Protein AF-A0A7S4CKY5-F1 (afdb_monomer_lite)

Organism: NCBI:txid73025

Sequence (100 aa):
HLPIEVAAWTMEHVLEWSNAVLLKKYPERQLDDVGDNITRHLIDGSILMQLTPAEWQEVVPLLGPRKTLTLELQRLIGPTSRWEADESPNLKPPVDKGPR

Radius of gyration: 16.7 Å; chains: 1; bounding box: 48×48×34 Å

pLDDT: mean 81.67, std 17.78, range [32.75, 97.25]

InterPro domains:
  IPR013761 Sterile alpha motif/pointed domain superfamily [G3DSA:1.10.150.50] (4-80)
  IPR013761 Sterile alpha motif/pointed domain superfamily [SSF47769] (2-68)

Structure (mmCIF, N/CA/C/O backbone):
data_AF-A0A7S4CKY5-F1
#
_entry.id   AF-A0A7S4CKY5-F1
#
loop_
_atom_site.group_PDB
_atom_site.id
_atom_site.type_symbol
_atom_site.label_atom_id
_atom_site.label_alt_id
_atom_site.label_comp_id
_atom_site.label_asym_id
_atom_site.label_entity_id
_atom_site.label_seq_id
_atom_site.pdbx_PDB_ins_code
_atom_site.Cartn_x
_atom_site.Cartn_y
_atom_site.Cartn_z
_atom_site.occupancy
_atom_site.B_iso_or_equiv
_atom_site.auth_seq_id
_atom_site.auth_comp_id
_atom_site.auth_asym_id
_atom_site.auth_atom_id
_atom_site.pdbx_PDB_model_num
ATOM 1 N N . HIS A 1 1 ? -5.226 -13.648 -5.162 1.00 63.56 1 HIS A N 1
ATOM 2 C CA . HIS A 1 1 ? -4.003 -14.446 -5.474 1.00 63.56 1 HIS A CA 1
ATOM 3 C C . HIS A 1 1 ? -2.921 -13.464 -5.887 1.00 63.56 1 HIS A C 1
ATOM 5 O O . HIS A 1 1 ? -2.976 -12.973 -7.003 1.00 63.56 1 HIS A O 1
ATOM 11 N N . LEU A 1 2 ? -1.988 -13.125 -4.997 1.00 80.69 2 LEU A N 1
ATOM 12 C CA . LEU A 1 2 ? -1.029 -12.051 -5.268 1.00 80.69 2 LEU A CA 1
ATOM 13 C C . LEU A 1 2 ? 0.254 -12.608 -5.910 1.00 80.69 2 LEU A C 1
ATOM 15 O O . LEU A 1 2 ? 0.727 -13.661 -5.468 1.00 80.69 2 LEU A O 1
ATOM 19 N N . PRO A 1 3 ? 0.833 -11.931 -6.920 1.00 85.56 3 PRO A N 1
ATOM 20 C CA . PRO A 1 3 ? 2.177 -12.242 -7.396 1.00 85.56 3 PRO A CA 1
ATOM 21 C C . PRO A 1 3 ? 3.194 -12.212 -6.248 1.00 85.56 3 PRO A C 1
ATOM 23 O O . PRO A 1 3 ? 3.046 -11.432 -5.307 1.00 85.56 3 PRO A O 1
ATOM 26 N N . ILE A 1 4 ? 4.239 -13.040 -6.338 1.00 86.00 4 ILE A N 1
ATOM 27 C CA . ILE A 1 4 ? 5.293 -13.111 -5.310 1.00 86.00 4 ILE A CA 1
ATOM 28 C C . ILE A 1 4 ? 6.031 -11.771 -5.201 1.00 86.00 4 ILE A C 1
ATOM 30 O O . ILE A 1 4 ? 6.293 -11.289 -4.103 1.00 86.00 4 ILE A O 1
ATOM 34 N N . GLU A 1 5 ? 6.347 -11.162 -6.343 1.00 90.44 5 GLU A N 1
ATOM 35 C CA . GLU A 1 5 ? 7.049 -9.885 -6.397 1.00 90.44 5 GLU A CA 1
ATOM 36 C C . GLU A 1 5 ? 6.057 -8.722 -6.347 1.00 90.44 5 GLU A C 1
ATOM 38 O O . GLU A 1 5 ? 5.223 -8.571 -7.242 1.00 90.44 5 GLU A O 1
ATOM 43 N N . VAL A 1 6 ? 6.186 -7.861 -5.330 1.00 91.94 6 VAL A N 1
ATOM 44 C CA . VAL A 1 6 ? 5.331 -6.671 -5.165 1.00 91.94 6 VAL A CA 1
ATOM 45 C C . VAL A 1 6 ? 5.410 -5.752 -6.381 1.00 91.94 6 VAL A C 1
ATOM 47 O O . VAL A 1 6 ? 4.392 -5.226 -6.804 1.00 91.94 6 VAL A O 1
ATOM 50 N N . ALA A 1 7 ? 6.580 -5.614 -7.011 1.00 93.00 7 ALA A N 1
ATOM 51 C CA . ALA A 1 7 ? 6.743 -4.789 -8.210 1.00 93.00 7 ALA A CA 1
ATOM 52 C C . ALA A 1 7 ? 5.881 -5.252 -9.406 1.00 93.00 7 ALA A C 1
ATOM 54 O O . ALA A 1 7 ? 5.597 -4.449 -10.290 1.00 93.00 7 ALA A O 1
ATOM 55 N N . ALA A 1 8 ? 5.447 -6.518 -9.429 1.00 94.62 8 ALA A N 1
ATOM 56 C CA . ALA A 1 8 ? 4.584 -7.079 -10.470 1.00 94.62 8 ALA A CA 1
ATOM 57 C C . ALA A 1 8 ? 3.082 -6.936 -10.159 1.00 94.62 8 ALA A C 1
ATOM 59 O O . ALA A 1 8 ? 2.236 -7.447 -10.898 1.00 94.62 8 ALA A O 1
ATOM 60 N N . TRP A 1 9 ? 2.718 -6.296 -9.046 1.00 96.62 9 TRP A N 1
ATOM 61 C CA . TRP A 1 9 ? 1.320 -6.109 -8.679 1.00 96.62 9 TRP A CA 1
ATOM 62 C C . TRP A 1 9 ? 0.643 -5.091 -9.594 1.00 96.62 9 TRP A C 1
ATOM 64 O O . TRP A 1 9 ? 1.195 -4.037 -9.895 1.00 96.62 9 TRP A O 1
ATOM 74 N N . THR A 1 10 ? -0.588 -5.394 -9.998 1.00 97.25 10 THR A N 1
ATOM 75 C CA . THR A 1 10 ? -1.478 -4.425 -10.635 1.00 97.25 10 THR A CA 1
ATOM 76 C C . THR A 1 10 ? -2.101 -3.551 -9.547 1.00 97.25 10 THR A C 1
ATOM 78 O O . THR A 1 10 ? -2.051 -3.892 -8.363 1.00 97.25 10 THR A O 1
ATOM 81 N N . MET A 1 11 ? -2.752 -2.453 -9.930 1.00 96.94 11 MET A N 1
ATOM 82 C CA . MET A 1 11 ? -3.535 -1.648 -8.984 1.00 96.94 11 MET A CA 1
ATOM 83 C C . MET A 1 11 ? -4.598 -2.488 -8.250 1.00 96.94 11 MET A C 1
ATOM 85 O O . MET A 1 11 ? -4.791 -2.332 -7.048 1.00 96.94 11 MET A O 1
ATOM 89 N N . GLU A 1 12 ? -5.240 -3.435 -8.940 1.00 96.25 12 GLU A N 1
ATOM 90 C CA . GLU A 1 12 ? -6.208 -4.356 -8.330 1.00 96.25 12 GLU A CA 1
ATOM 91 C C . GLU A 1 12 ? -5.563 -5.241 -7.253 1.00 96.25 12 GLU A C 1
ATOM 93 O O . GLU A 1 12 ? -6.120 -5.385 -6.169 1.00 96.25 12 GLU A O 1
ATOM 98 N N . HIS A 1 13 ? -4.353 -5.757 -7.495 1.00 97.19 13 HIS A N 1
ATOM 99 C CA . HIS A 1 13 ? -3.601 -6.506 -6.484 1.00 97.19 13 HIS A CA 1
ATOM 100 C C . HIS A 1 13 ? -3.257 -5.638 -5.261 1.00 97.19 13 HIS A C 1
ATOM 102 O O . HIS A 1 13 ? -3.354 -6.112 -4.129 1.00 97.19 13 HIS A O 1
ATOM 108 N N . VAL A 1 14 ? -2.892 -4.364 -5.462 1.00 96.44 14 VAL A N 1
ATOM 109 C CA . VAL A 1 14 ? -2.620 -3.418 -4.362 1.00 96.44 14 VAL A CA 1
ATOM 110 C C . VAL A 1 14 ? -3.889 -3.145 -3.543 1.00 96.44 14 VAL A C 1
ATOM 112 O O . VAL A 1 14 ? -3.820 -3.103 -2.313 1.00 96.44 14 VAL A O 1
ATOM 115 N N . LEU A 1 15 ? -5.048 -3.008 -4.197 1.00 95.25 15 LEU A N 1
ATOM 116 C CA . LEU A 1 15 ? -6.354 -2.857 -3.543 1.00 95.25 15 LEU A CA 1
ATOM 117 C C . LEU A 1 15 ? -6.762 -4.117 -2.764 1.00 95.25 15 LEU A C 1
ATOM 119 O O . LEU A 1 15 ? -7.140 -4.015 -1.598 1.00 95.25 15 LEU A O 1
ATOM 123 N N . GLU A 1 16 ? -6.659 -5.302 -3.377 1.00 94.44 16 GLU A N 1
ATOM 124 C CA . GLU A 1 16 ? -6.962 -6.590 -2.732 1.00 94.44 16 GLU A CA 1
ATOM 125 C C . GLU A 1 16 ? -6.101 -6.770 -1.476 1.00 94.44 16 GLU A C 1
ATOM 127 O O . GLU A 1 16 ? -6.613 -7.088 -0.400 1.00 94.44 16 GLU A O 1
ATOM 132 N N . TRP A 1 17 ? -4.797 -6.505 -1.592 1.00 95.25 17 TRP A N 1
ATOM 133 C CA . TRP A 1 17 ? -3.859 -6.601 -0.480 1.00 95.25 17 TRP A CA 1
ATOM 134 C C . TRP A 1 17 ? -4.175 -5.604 0.637 1.00 95.25 17 TRP A C 1
ATOM 136 O O . TRP A 1 17 ? -4.276 -6.004 1.802 1.00 95.25 17 TRP A O 1
ATOM 146 N N . SER A 1 18 ? -4.343 -4.320 0.306 1.00 94.81 18 SER A N 1
ATOM 147 C CA . SER A 1 18 ? -4.541 -3.281 1.317 1.00 94.81 18 SER A CA 1
ATOM 148 C C . SER A 1 18 ? -5.846 -3.505 2.079 1.00 94.81 18 SER A C 1
ATOM 150 O O . SER A 1 18 ? -5.851 -3.468 3.311 1.00 94.81 18 SER A O 1
ATOM 152 N N . ASN A 1 19 ? -6.920 -3.870 1.376 1.00 92.69 19 ASN A N 1
ATOM 153 C CA . ASN A 1 19 ? -8.201 -4.206 1.980 1.00 92.69 19 ASN A CA 1
ATOM 154 C C . ASN A 1 19 ? -8.105 -5.458 2.870 1.00 92.69 19 ASN A C 1
ATOM 156 O O . ASN A 1 19 ? -8.562 -5.441 4.012 1.00 92.69 19 ASN A O 1
ATOM 160 N N . ALA A 1 20 ? -7.443 -6.527 2.410 1.00 92.38 20 ALA A N 1
ATOM 161 C CA . ALA A 1 20 ? -7.277 -7.751 3.197 1.00 92.38 20 ALA A CA 1
ATOM 162 C C . ALA A 1 20 ? -6.504 -7.514 4.508 1.00 92.38 20 ALA A C 1
ATOM 164 O O . ALA A 1 20 ? -6.887 -8.026 5.565 1.00 92.38 20 ALA A O 1
ATOM 165 N N . VAL A 1 21 ? -5.432 -6.717 4.462 1.00 93.50 21 VAL A N 1
ATOM 166 C CA . VAL A 1 21 ? -4.648 -6.345 5.651 1.00 93.50 21 VAL A CA 1
ATOM 167 C C . VAL A 1 21 ? -5.488 -5.508 6.612 1.00 93.50 21 VAL A C 1
ATOM 169 O O . VAL A 1 21 ? -5.509 -5.759 7.823 1.00 93.50 21 VAL A O 1
ATOM 172 N N . LEU A 1 22 ? -6.188 -4.512 6.077 1.00 92.38 22 LEU A N 1
ATOM 173 C CA . LEU A 1 22 ? -6.926 -3.546 6.868 1.00 92.38 22 LEU A CA 1
ATOM 174 C C . LEU A 1 22 ? -8.192 -4.132 7.495 1.00 92.38 22 LEU A C 1
ATOM 176 O O . LEU A 1 22 ? -8.388 -3.932 8.690 1.00 92.38 22 LEU A O 1
ATOM 180 N N . LEU A 1 23 ? -8.986 -4.925 6.772 1.00 90.94 23 LEU A N 1
ATOM 181 C CA . LEU A 1 23 ? -10.168 -5.605 7.322 1.00 90.94 23 LEU A CA 1
ATOM 182 C C . LEU A 1 23 ? -9.805 -6.555 8.463 1.00 90.94 23 LEU A C 1
ATOM 184 O O . LEU A 1 23 ? -10.525 -6.647 9.455 1.00 90.94 23 LEU A O 1
ATOM 188 N N . LYS A 1 24 ? -8.652 -7.226 8.370 1.00 90.50 24 LYS A N 1
ATOM 189 C CA . LYS A 1 24 ? -8.160 -8.095 9.444 1.00 90.50 24 LYS A CA 1
ATOM 190 C C . LYS A 1 24 ? -7.830 -7.313 10.719 1.00 90.50 24 LYS A C 1
ATOM 192 O O . LYS A 1 24 ? -8.003 -7.840 11.817 1.00 90.50 24 LYS A O 1
ATOM 197 N N . LYS A 1 25 ? -7.310 -6.086 10.594 1.00 89.94 25 LYS A N 1
ATOM 198 C CA . LYS A 1 25 ? -6.845 -5.280 11.736 1.00 89.94 25 LYS A CA 1
ATOM 199 C C . LYS A 1 25 ? -7.888 -4.285 12.258 1.00 89.94 25 LYS A C 1
ATOM 201 O O . LYS A 1 25 ? -7.854 -3.951 13.440 1.00 89.94 25 LYS A O 1
ATOM 206 N N . TYR A 1 26 ? -8.797 -3.836 11.398 1.00 89.06 26 TYR A N 1
ATOM 207 C CA . TYR A 1 26 ? -9.775 -2.775 11.633 1.00 89.06 26 TYR A CA 1
ATOM 208 C C . TYR A 1 26 ? -11.154 -3.129 11.034 1.00 89.06 26 TYR A C 1
ATOM 210 O O . TYR A 1 26 ? -11.668 -2.374 10.210 1.00 89.06 26 TYR A O 1
ATOM 218 N N . PRO A 1 27 ? -11.784 -4.246 11.441 1.00 80.44 27 PRO A N 1
ATOM 219 C CA . PRO A 1 27 ? -13.024 -4.739 10.825 1.00 80.44 27 PRO A CA 1
ATOM 220 C C . PRO A 1 27 ? -14.232 -3.794 10.968 1.00 80.44 27 PRO A C 1
ATOM 222 O O . PRO A 1 27 ? -15.201 -3.929 10.232 1.00 80.44 27 PRO A O 1
ATOM 225 N N . GLU A 1 28 ? -14.186 -2.840 11.903 1.00 81.25 28 GLU A N 1
ATOM 226 C CA . GLU A 1 28 ? -15.287 -1.909 12.201 1.00 81.25 28 GLU A CA 1
ATOM 227 C C . GLU A 1 28 ? -15.108 -0.512 11.575 1.00 81.25 28 GLU A C 1
ATOM 229 O O . GLU A 1 28 ? -15.941 0.370 11.787 1.00 81.25 28 GLU A O 1
ATOM 234 N N . ARG A 1 29 ? -14.015 -0.261 10.838 1.00 71.56 29 ARG A N 1
ATOM 235 C CA . ARG A 1 29 ? -13.743 1.052 10.226 1.00 71.56 29 ARG A CA 1
ATOM 236 C C . ARG A 1 29 ? -14.034 1.047 8.729 1.00 71.56 29 ARG A C 1
ATOM 238 O O . ARG A 1 29 ? -13.592 0.151 8.021 1.00 71.56 29 ARG A O 1
ATOM 245 N N . GLN A 1 30 ? -14.676 2.115 8.252 1.00 66.94 30 GLN A N 1
ATOM 246 C CA . GLN A 1 30 ? -14.670 2.476 6.833 1.00 66.94 30 GLN A CA 1
ATOM 247 C C . GLN A 1 30 ? -13.257 2.946 6.476 1.00 66.94 30 GLN A C 1
ATOM 249 O O . GLN A 1 30 ? -12.751 3.911 7.052 1.00 66.94 30 GLN A O 1
ATOM 254 N N . LEU A 1 31 ? -12.591 2.201 5.598 1.00 78.50 31 LEU A N 1
ATOM 255 C CA . LEU A 1 31 ? -11.242 2.495 5.098 1.00 78.50 31 LEU A CA 1
ATOM 256 C C . LEU A 1 31 ? -11.279 2.778 3.593 1.00 78.50 31 LEU A C 1
ATOM 258 O O . LEU A 1 31 ? -10.261 2.661 2.913 1.00 78.50 31 LEU A O 1
ATOM 262 N N . ASP A 1 32 ? -12.458 3.181 3.114 1.00 81.19 32 ASP A N 1
ATOM 263 C CA . ASP A 1 32 ? -12.765 3.483 1.717 1.00 81.19 32 ASP A CA 1
ATOM 264 C C . ASP A 1 32 ? -11.815 4.556 1.164 1.00 81.19 32 ASP A C 1
ATOM 266 O O . ASP A 1 32 ? -11.311 4.412 0.053 1.00 81.19 32 ASP A O 1
ATOM 270 N N . ASP A 1 33 ? -11.419 5.529 1.998 1.00 87.38 33 ASP A N 1
ATOM 271 C CA . ASP A 1 33 ? -10.436 6.566 1.654 1.00 87.38 33 ASP A CA 1
ATOM 272 C C . ASP A 1 33 ? -9.100 5.996 1.138 1.00 87.38 33 ASP A C 1
ATOM 274 O O . ASP A 1 33 ? -8.462 6.588 0.269 1.00 87.38 33 ASP A O 1
ATOM 278 N N . VAL A 1 34 ? -8.653 4.841 1.652 1.00 92.00 34 VAL A N 1
ATOM 279 C CA . VAL A 1 34 ? -7.396 4.212 1.209 1.00 92.00 34 VAL A CA 1
ATOM 280 C C . VAL A 1 34 ? -7.554 3.631 -0.193 1.00 92.00 34 VAL A C 1
ATOM 282 O O . VAL A 1 34 ? -6.683 3.830 -1.040 1.00 92.00 34 VAL A O 1
ATOM 285 N N . GLY A 1 35 ? -8.665 2.936 -0.450 1.00 93.50 35 GLY A N 1
ATOM 286 C CA . GLY A 1 35 ? -8.974 2.389 -1.772 1.00 93.50 35 GLY A CA 1
ATOM 287 C C . GLY A 1 35 ? -9.174 3.487 -2.819 1.00 93.50 35 GLY A C 1
ATOM 288 O O . GLY A 1 35 ? -8.638 3.399 -3.929 1.00 93.50 35 GLY A O 1
ATOM 289 N N . ASP A 1 36 ? -9.861 4.563 -2.440 1.00 94.62 36 ASP A N 1
ATOM 290 C CA . ASP A 1 36 ? -10.080 5.736 -3.284 1.00 94.62 36 ASP A CA 1
ATOM 291 C C . ASP A 1 36 ? -8.767 6.434 -3.632 1.00 94.62 36 ASP A C 1
ATOM 293 O O . ASP A 1 36 ? -8.547 6.792 -4.790 1.00 94.62 36 ASP A O 1
ATOM 297 N N . ASN A 1 37 ? -7.859 6.589 -2.666 1.00 95.50 37 ASN A N 1
ATOM 298 C CA . ASN A 1 37 ? -6.549 7.178 -2.918 1.00 95.50 37 ASN A CA 1
ATOM 299 C C . ASN A 1 37 ? -5.683 6.279 -3.812 1.00 95.50 37 ASN A C 1
ATOM 301 O O . ASN A 1 37 ? -5.095 6.775 -4.771 1.00 95.50 37 ASN A O 1
ATOM 305 N N . ILE A 1 38 ? -5.642 4.964 -3.569 1.00 96.12 38 ILE A N 1
ATOM 306 C CA . ILE A 1 38 ? -4.931 4.014 -4.445 1.00 96.12 38 ILE A CA 1
ATOM 307 C C . ILE A 1 38 ? -5.431 4.145 -5.890 1.00 96.12 38 ILE A C 1
ATOM 309 O O . ILE A 1 38 ? -4.622 4.243 -6.813 1.00 96.12 38 ILE A O 1
ATOM 313 N N . THR A 1 39 ? -6.750 4.224 -6.079 1.00 96.25 39 THR A N 1
ATOM 314 C CA . THR A 1 39 ? -7.371 4.370 -7.402 1.00 96.25 39 THR A CA 1
ATOM 315 C C . THR A 1 39 ? -7.075 5.735 -8.026 1.00 96.25 39 THR A C 1
ATOM 317 O O . THR A 1 39 ? -6.681 5.816 -9.187 1.00 96.25 39 THR A O 1
ATOM 320 N N . ARG A 1 40 ? -7.217 6.823 -7.259 1.00 95.56 40 ARG A N 1
ATOM 321 C CA . ARG A 1 40 ? -6.980 8.202 -7.716 1.00 95.56 40 ARG A CA 1
ATOM 322 C C . ARG A 1 40 ? -5.539 8.422 -8.163 1.00 95.56 40 ARG A C 1
ATOM 324 O O . ARG A 1 40 ? -5.313 9.117 -9.150 1.00 95.56 40 ARG A O 1
ATOM 331 N N . HIS A 1 41 ? -4.584 7.856 -7.433 1.00 94.62 41 HIS A N 1
ATOM 332 C CA . HIS A 1 41 ? -3.157 7.997 -7.711 1.00 94.62 41 HIS A CA 1
ATOM 333 C C . HIS A 1 41 ? -2.610 6.885 -8.621 1.00 94.62 41 HIS A C 1
ATOM 335 O O . HIS A 1 41 ? -1.415 6.882 -8.903 1.00 94.62 41 HIS A O 1
ATOM 341 N N . LEU A 1 42 ? -3.472 5.977 -9.104 1.00 96.06 42 LEU A N 1
ATOM 342 C CA . LEU A 1 42 ? -3.117 4.853 -9.978 1.00 96.06 42 LEU A CA 1
ATOM 343 C C . LEU A 1 42 ? -1.974 4.001 -9.403 1.00 96.06 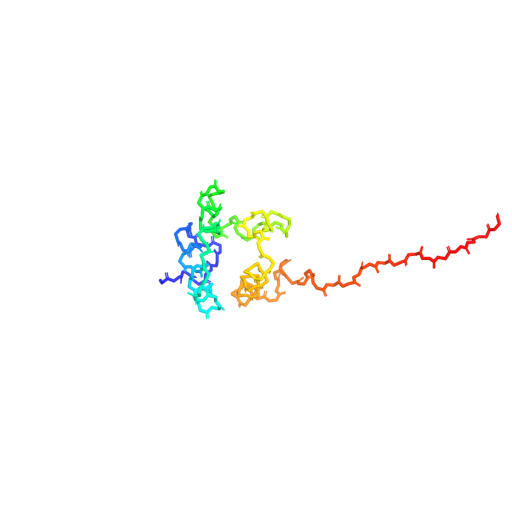42 LEU A C 1
ATOM 345 O O . LEU A 1 42 ? -1.052 3.621 -10.119 1.00 96.06 42 LEU A O 1
ATOM 349 N N . ILE A 1 43 ? -2.013 3.725 -8.096 1.00 97.19 43 ILE A N 1
ATOM 350 C CA . ILE A 1 43 ? -0.921 3.034 -7.403 1.00 97.19 43 ILE A CA 1
ATOM 351 C C . ILE A 1 43 ? -0.939 1.544 -7.754 1.00 97.19 43 ILE A C 1
ATOM 353 O O . ILE A 1 43 ? -1.751 0.777 -7.236 1.00 97.19 43 ILE A O 1
ATOM 357 N N . ASP A 1 44 ? -0.007 1.131 -8.606 1.00 97.06 44 ASP A N 1
ATOM 358 C CA . ASP A 1 44 ? 0.345 -0.270 -8.825 1.00 97.06 44 ASP A CA 1
ATOM 359 C C . ASP A 1 44 ? 1.567 -0.684 -7.987 1.00 97.06 44 ASP A C 1
ATOM 361 O O . ASP A 1 44 ? 2.129 0.105 -7.223 1.00 97.06 44 ASP A O 1
ATOM 365 N N . GLY A 1 45 ? 1.983 -1.941 -8.114 1.00 95.31 45 GLY A N 1
ATOM 366 C CA . GLY A 1 45 ? 3.131 -2.488 -7.401 1.00 95.31 45 GLY A CA 1
ATOM 367 C C . GLY A 1 45 ? 4.446 -1.768 -7.684 1.00 95.31 45 GLY A C 1
ATOM 368 O O . GLY A 1 45 ? 5.269 -1.590 -6.786 1.00 95.31 45 GLY A O 1
ATOM 369 N N . SER A 1 46 ? 4.647 -1.326 -8.923 1.00 94.75 46 SER A N 1
ATOM 370 C CA . SER A 1 46 ? 5.864 -0.630 -9.336 1.00 94.75 46 SER A CA 1
ATOM 371 C C . SER A 1 46 ? 5.953 0.767 -8.721 1.00 94.75 46 SER A C 1
ATOM 373 O O . SER A 1 46 ? 7.026 1.163 -8.255 1.00 94.75 46 SER A O 1
ATOM 375 N N . ILE A 1 47 ? 4.828 1.485 -8.658 1.00 95.62 47 ILE A N 1
ATOM 376 C CA . ILE A 1 47 ? 4.719 2.804 -8.031 1.00 95.62 47 ILE A CA 1
ATOM 377 C C . ILE A 1 47 ? 4.826 2.657 -6.518 1.00 95.62 47 ILE A C 1
ATOM 379 O O . ILE A 1 47 ? 5.611 3.370 -5.896 1.00 95.62 47 ILE A O 1
ATOM 383 N N . LEU A 1 48 ? 4.119 1.685 -5.932 1.00 94.06 48 LEU A N 1
ATOM 384 C CA . LEU A 1 48 ? 4.152 1.394 -4.500 1.00 94.06 48 LEU A CA 1
ATOM 385 C C . LEU A 1 48 ? 5.585 1.201 -3.993 1.00 94.06 48 LEU A C 1
ATOM 387 O O . LEU A 1 48 ? 5.927 1.702 -2.931 1.00 94.06 48 LEU A O 1
ATOM 391 N N . MET A 1 49 ? 6.448 0.535 -4.760 1.00 91.44 49 MET A N 1
ATOM 392 C CA . MET A 1 49 ? 7.855 0.330 -4.390 1.00 91.44 49 MET A CA 1
ATOM 393 C C . MET A 1 49 ? 8.716 1.601 -4.455 1.00 91.44 49 MET A C 1
ATOM 395 O O . MET A 1 49 ? 9.798 1.640 -3.862 1.00 91.44 49 MET A O 1
ATOM 399 N N . GLN A 1 50 ? 8.262 2.630 -5.168 1.00 90.00 50 GLN A N 1
ATOM 400 C CA . GLN A 1 50 ? 8.990 3.880 -5.381 1.00 90.00 50 GLN A CA 1
ATOM 401 C C . GLN A 1 50 ? 8.530 5.014 -4.462 1.00 90.00 50 GLN A C 1
ATOM 403 O O . GLN A 1 50 ? 9.332 5.923 -4.231 1.00 90.00 50 GLN A O 1
ATOM 408 N N . LEU A 1 51 ? 7.311 4.934 -3.909 1.00 90.25 51 LEU A N 1
ATOM 409 C CA . LEU A 1 51 ? 6.750 5.95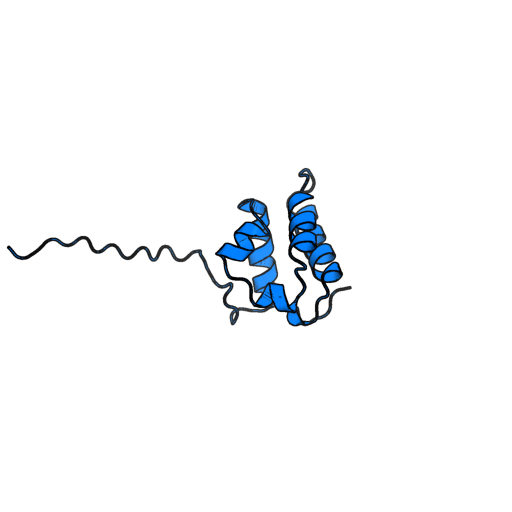3 -3.020 1.00 90.25 51 LEU A CA 1
ATOM 410 C C . LEU A 1 51 ? 7.708 6.305 -1.877 1.00 90.25 51 LEU A C 1
ATOM 412 O O . LEU A 1 51 ? 8.306 5.446 -1.220 1.00 90.25 51 LEU A O 1
ATOM 416 N N . THR A 1 52 ? 7.830 7.599 -1.627 1.00 87.69 52 THR A N 1
ATOM 417 C CA . THR A 1 52 ? 8.443 8.138 -0.417 1.00 87.69 52 THR A CA 1
ATOM 418 C C . THR A 1 52 ? 7.480 8.014 0.770 1.00 87.69 52 THR A C 1
ATOM 420 O O . THR A 1 52 ? 6.266 7.902 0.580 1.00 87.69 52 THR A O 1
ATOM 423 N N . PRO A 1 53 ? 7.973 8.093 2.019 1.00 84.50 53 PRO A N 1
ATOM 424 C CA . PRO A 1 53 ? 7.101 8.116 3.195 1.00 84.50 53 PRO A CA 1
ATOM 425 C C . PRO A 1 53 ? 6.047 9.235 3.166 1.00 84.50 53 PRO A C 1
ATOM 427 O O . PRO A 1 53 ? 4.929 9.034 3.638 1.00 84.50 53 PRO A O 1
ATOM 430 N N . ALA A 1 54 ? 6.382 10.393 2.582 1.00 87.44 54 ALA A N 1
ATOM 431 C CA . ALA A 1 54 ? 5.466 11.524 2.443 1.00 87.44 54 ALA A CA 1
ATOM 432 C C . ALA A 1 54 ? 4.331 11.222 1.453 1.00 87.44 54 ALA A C 1
ATOM 434 O O . ALA A 1 54 ? 3.164 11.361 1.808 1.00 87.44 54 ALA A O 1
ATOM 435 N N . GLU A 1 55 ? 4.653 10.722 0.258 1.00 91.50 55 GLU A N 1
ATOM 436 C CA . GLU A 1 55 ? 3.641 10.318 -0.731 1.00 91.50 55 GLU A CA 1
ATOM 437 C C . GLU A 1 55 ? 2.795 9.151 -0.204 1.00 91.50 55 GLU A C 1
ATOM 439 O O . GLU A 1 55 ? 1.582 9.105 -0.393 1.00 91.50 55 GLU A O 1
ATOM 444 N N . TRP A 1 56 ? 3.400 8.229 0.549 1.00 91.56 56 TRP A N 1
ATOM 445 C CA . TRP A 1 56 ? 2.658 7.155 1.203 1.00 91.56 56 TRP A CA 1
ATOM 446 C C . TRP A 1 56 ? 1.677 7.660 2.259 1.00 91.56 56 TRP A C 1
ATOM 448 O O . TRP A 1 56 ? 0.596 7.097 2.426 1.00 91.56 56 TRP A O 1
ATOM 458 N N . GLN A 1 57 ? 2.022 8.733 2.969 1.00 90.19 57 GLN A N 1
ATOM 459 C CA . GLN A 1 57 ? 1.102 9.404 3.878 1.00 90.19 57 GLN A CA 1
ATOM 460 C C . GLN A 1 57 ? -0.061 10.072 3.138 1.00 90.19 57 GLN A C 1
ATOM 462 O O . GLN A 1 57 ? -1.156 10.114 3.692 1.00 90.19 57 GLN A O 1
ATOM 467 N N . GLU A 1 58 ? 0.129 10.550 1.912 1.00 91.12 58 GLU A N 1
ATOM 468 C CA . GLU A 1 58 ? -0.978 11.058 1.095 1.00 91.12 58 GLU A CA 1
ATOM 469 C C . GLU A 1 58 ? -1.920 9.924 0.672 1.00 91.12 58 GLU A C 1
ATOM 471 O O . GLU A 1 58 ? -3.138 10.069 0.771 1.00 91.12 58 GLU A O 1
ATOM 476 N N . VAL A 1 59 ? -1.370 8.761 0.303 1.00 93.19 59 VAL A N 1
ATOM 477 C CA . VAL A 1 59 ? -2.169 7.574 -0.044 1.00 93.19 59 VAL A CA 1
ATOM 478 C C . VAL A 1 59 ? -2.902 7.017 1.183 1.00 93.19 59 VAL A C 1
ATOM 480 O O . VAL A 1 59 ? -4.092 6.709 1.112 1.00 93.19 59 VAL A O 1
ATOM 483 N N . VAL A 1 60 ? -2.222 6.928 2.332 1.00 93.25 60 VAL A N 1
ATOM 484 C CA . VAL A 1 60 ? -2.765 6.406 3.596 1.00 93.25 60 VAL A CA 1
ATOM 485 C C . VAL A 1 60 ? -2.656 7.468 4.704 1.00 93.25 60 VAL A C 1
ATOM 487 O O . VAL A 1 60 ? -1.721 7.451 5.518 1.00 93.25 60 VAL A O 1
ATOM 490 N N . PRO A 1 61 ? -3.625 8.400 4.791 1.00 88.88 61 PRO A N 1
ATOM 491 C CA . PRO A 1 61 ? -3.535 9.558 5.686 1.00 88.88 61 PRO A CA 1
ATOM 492 C C . PRO A 1 61 ? -3.605 9.184 7.168 1.00 88.88 61 PRO A C 1
ATOM 494 O O . PRO A 1 61 ? -2.956 9.809 8.014 1.00 88.88 61 PRO A O 1
ATOM 497 N N . LEU A 1 62 ? -4.345 8.125 7.501 1.00 89.12 62 LEU A N 1
ATOM 498 C CA . LEU A 1 62 ? -4.540 7.689 8.879 1.00 89.12 62 LEU A CA 1
ATOM 499 C C . LEU A 1 62 ? -3.318 6.924 9.409 1.00 89.12 62 LEU A C 1
ATOM 501 O O . LEU A 1 62 ? -2.929 5.892 8.865 1.00 89.12 62 LEU A O 1
ATOM 505 N N . LEU A 1 63 ? -2.772 7.381 10.543 1.00 87.00 63 LEU A N 1
ATOM 506 C CA . LEU A 1 63 ? -1.556 6.825 11.154 1.00 87.00 63 LEU A CA 1
ATOM 507 C C . LEU A 1 63 ? -1.643 5.313 11.440 1.00 87.00 63 LEU A C 1
ATOM 509 O O . LEU A 1 63 ? -0.685 4.588 11.189 1.00 87.00 63 LEU A O 1
ATOM 513 N N . GLY A 1 64 ? -2.780 4.832 11.958 1.00 89.38 64 GLY A N 1
ATOM 514 C CA . GLY A 1 64 ? -2.978 3.413 12.289 1.00 89.38 64 GLY A CA 1
ATOM 515 C C . GLY A 1 64 ? -2.921 2.492 11.058 1.00 89.38 64 GLY A C 1
ATOM 516 O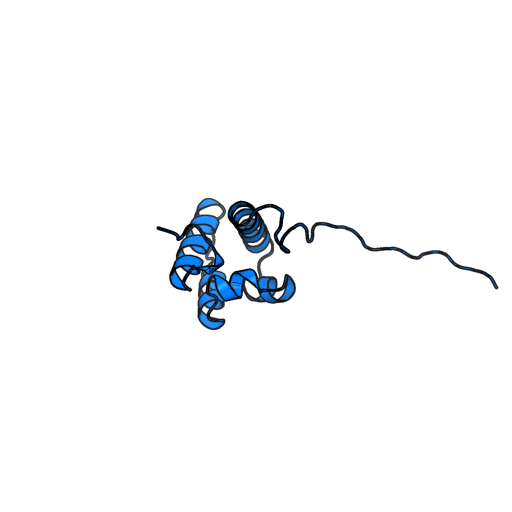 O . GLY A 1 64 ? -2.039 1.628 10.991 1.00 89.38 64 GLY A O 1
ATOM 517 N N . PRO A 1 65 ? -3.813 2.691 10.068 1.00 91.38 65 PRO A N 1
ATOM 518 C CA . PRO A 1 65 ? -3.760 2.009 8.776 1.00 91.38 65 PRO A CA 1
ATOM 519 C C . PRO A 1 65 ? -2.393 2.109 8.099 1.00 91.38 65 PRO A C 1
ATOM 521 O O . PRO A 1 65 ? -1.857 1.086 7.677 1.00 91.38 65 PRO A O 1
ATOM 524 N N . ARG A 1 66 ? -1.781 3.303 8.085 1.00 91.31 66 ARG A N 1
ATOM 525 C CA . ARG A 1 66 ? -0.460 3.523 7.484 1.00 91.31 66 ARG A CA 1
ATOM 526 C C . ARG A 1 66 ? 0.604 2.644 8.125 1.00 91.31 66 ARG A C 1
ATOM 528 O O . ARG A 1 66 ? 1.260 1.888 7.420 1.00 91.31 66 ARG A O 1
ATOM 535 N N . LYS A 1 67 ? 0.728 2.676 9.456 1.00 90.56 67 LYS A N 1
ATOM 536 C CA . LYS A 1 67 ? 1.695 1.842 10.187 1.00 90.56 67 LYS A CA 1
ATOM 537 C C . LYS A 1 67 ? 1.461 0.352 9.929 1.00 90.56 67 LYS A C 1
ATOM 539 O O . LYS A 1 67 ? 2.418 -0.390 9.741 1.00 90.56 67 LYS A O 1
ATOM 544 N N . THR A 1 68 ? 0.200 -0.081 9.891 1.00 92.12 68 THR A N 1
ATOM 545 C CA . THR A 1 68 ? -0.152 -1.485 9.628 1.00 92.12 68 THR A CA 1
ATOM 546 C C . THR A 1 68 ? 0.283 -1.917 8.228 1.00 92.12 68 THR A C 1
ATOM 5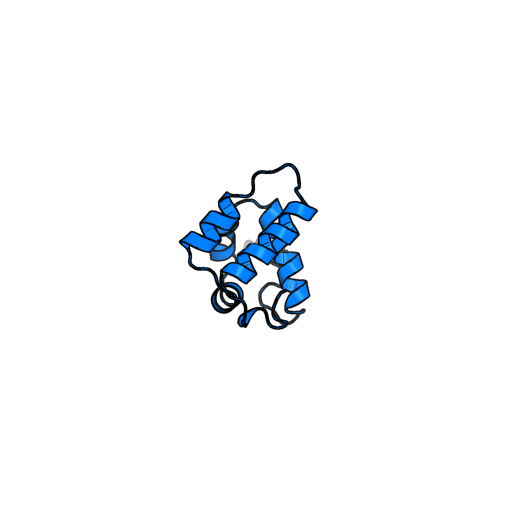48 O O . THR A 1 68 ? 0.976 -2.922 8.094 1.00 92.12 68 THR A O 1
ATOM 551 N N . LEU A 1 69 ? -0.066 -1.146 7.197 1.00 92.69 69 LEU A N 1
ATOM 552 C CA . LEU A 1 69 ? 0.290 -1.464 5.816 1.00 92.69 69 LEU A CA 1
ATOM 553 C C . LEU A 1 69 ? 1.798 -1.376 5.568 1.00 92.69 69 LEU A C 1
ATOM 555 O O . LEU A 1 69 ? 2.340 -2.245 4.897 1.00 92.69 69 LEU A O 1
ATOM 559 N N . THR A 1 70 ? 2.495 -0.395 6.147 1.00 91.19 70 THR A N 1
ATOM 560 C CA . THR A 1 70 ? 3.959 -0.290 6.038 1.00 91.19 70 THR A CA 1
ATOM 561 C C . THR A 1 70 ? 4.659 -1.519 6.620 1.00 91.19 70 THR A C 1
ATOM 563 O O . THR A 1 70 ? 5.568 -2.051 5.989 1.00 91.19 70 THR A O 1
ATOM 566 N N . LEU A 1 71 ? 4.221 -2.015 7.784 1.00 90.50 71 LEU A N 1
ATOM 567 C CA . LEU A 1 71 ? 4.792 -3.222 8.394 1.00 90.50 71 LEU A CA 1
ATOM 568 C C . LEU A 1 71 ? 4.537 -4.477 7.549 1.00 90.50 71 LEU A C 1
ATOM 570 O O . LEU A 1 71 ? 5.430 -5.309 7.404 1.00 90.50 71 LEU A O 1
ATOM 574 N N . GLU A 1 72 ? 3.336 -4.635 6.988 1.00 92.38 72 GLU A N 1
ATOM 575 C CA . GLU A 1 72 ? 3.058 -5.766 6.093 1.00 92.38 72 GLU A CA 1
ATOM 576 C C . GLU A 1 72 ? 3.847 -5.653 4.781 1.00 92.38 72 GLU A C 1
ATOM 578 O O . GLU A 1 72 ? 4.385 -6.650 4.308 1.00 92.38 72 GLU A O 1
ATOM 583 N N . LEU A 1 73 ? 3.999 -4.445 4.231 1.00 90.88 73 LEU A N 1
ATOM 584 C CA . LEU A 1 73 ? 4.787 -4.205 3.024 1.00 90.88 73 LEU A CA 1
ATOM 585 C C . LEU A 1 73 ? 6.262 -4.573 3.245 1.00 90.88 73 LEU A C 1
ATOM 587 O O . LEU A 1 73 ? 6.820 -5.319 2.446 1.00 90.88 73 LEU A O 1
ATOM 591 N N . GLN A 1 74 ? 6.863 -4.155 4.366 1.00 88.50 74 GLN A N 1
ATOM 592 C CA . GLN A 1 74 ? 8.223 -4.549 4.770 1.00 88.50 74 GLN A CA 1
ATOM 593 C C . GLN A 1 74 ? 8.399 -6.071 4.860 1.00 88.50 74 GLN A C 1
ATOM 595 O O . GLN A 1 74 ? 9.426 -6.599 4.440 1.00 88.50 74 GLN A O 1
ATOM 600 N N . ARG A 1 75 ? 7.405 -6.800 5.385 1.00 89.06 75 ARG A N 1
ATOM 601 C CA . ARG A 1 75 ? 7.466 -8.270 5.469 1.00 89.06 75 ARG A CA 1
ATOM 602 C C . ARG A 1 75 ? 7.487 -8.935 4.099 1.00 89.06 75 ARG A C 1
ATOM 604 O O . ARG A 1 75 ? 8.118 -9.977 3.957 1.00 89.06 75 ARG A O 1
ATOM 611 N N . LEU A 1 76 ? 6.799 -8.353 3.119 1.00 88.56 76 LEU A N 1
ATOM 612 C CA . LEU A 1 76 ? 6.732 -8.894 1.761 1.00 88.56 76 LEU A CA 1
ATOM 613 C C . LEU A 1 76 ? 8.027 -8.674 0.979 1.00 88.56 76 LEU A C 1
ATOM 615 O O . LEU A 1 76 ? 8.440 -9.541 0.218 1.00 88.56 76 LEU A O 1
ATOM 619 N N . ILE A 1 77 ? 8.667 -7.524 1.169 1.00 85.69 77 ILE A N 1
ATOM 620 C CA . ILE A 1 77 ? 9.832 -7.095 0.376 1.00 85.69 77 ILE A CA 1
ATOM 621 C C . ILE A 1 77 ? 11.173 -7.332 1.080 1.00 85.69 77 ILE A C 1
ATOM 623 O O . ILE A 1 77 ? 12.224 -7.229 0.452 1.00 85.69 77 ILE A O 1
ATOM 627 N N . GLY A 1 78 ? 11.140 -7.663 2.372 1.00 78.81 78 GLY A N 1
ATOM 628 C CA . GLY A 1 78 ? 12.316 -7.954 3.178 1.00 78.81 78 GLY A CA 1
ATOM 629 C C . GLY A 1 78 ? 13.062 -6.713 3.704 1.00 78.81 78 GLY A C 1
ATOM 630 O O . GLY A 1 78 ? 12.708 -5.572 3.396 1.00 78.81 78 GLY A O 1
ATOM 631 N N . PRO A 1 79 ? 14.119 -6.941 4.509 1.00 63.38 79 PRO A N 1
ATOM 632 C CA . PRO A 1 79 ? 14.861 -5.902 5.234 1.00 63.38 79 PRO A CA 1
ATOM 633 C C . PRO A 1 79 ? 15.716 -4.997 4.334 1.00 63.38 79 PRO A C 1
ATOM 635 O O . PRO A 1 79 ? 16.254 -3.999 4.774 1.00 63.38 79 PRO A O 1
ATOM 638 N N . THR A 1 80 ? 15.865 -5.292 3.044 1.00 57.75 80 THR A N 1
ATOM 639 C CA . THR A 1 80 ? 16.632 -4.431 2.124 1.00 57.75 80 THR A CA 1
ATOM 640 C C . THR A 1 80 ? 15.840 -3.234 1.608 1.00 57.75 80 THR A C 1
ATOM 642 O O . THR A 1 80 ? 16.338 -2.474 0.774 1.00 57.75 80 THR A O 1
ATOM 645 N N . SER A 1 81 ? 14.598 -3.063 2.052 1.00 59.84 81 SER A N 1
ATOM 646 C CA . SER A 1 81 ? 13.720 -2.061 1.484 1.00 59.84 81 SER A CA 1
ATOM 647 C C . SER A 1 81 ? 13.737 -0.745 2.243 1.00 59.84 81 SER A C 1
ATOM 649 O O . SER A 1 81 ? 13.738 -0.713 3.470 1.00 59.84 81 SER A O 1
ATOM 651 N N . ARG A 1 82 ? 13.653 0.359 1.489 1.00 66.19 82 ARG A N 1
ATOM 652 C CA . ARG A 1 82 ? 13.617 1.754 1.978 1.00 66.19 82 ARG A CA 1
ATOM 653 C C . ARG A 1 82 ? 12.521 2.055 3.002 1.00 66.19 82 ARG A C 1
ATOM 655 O O . ARG A 1 82 ? 12.485 3.144 3.559 1.00 66.19 82 ARG A O 1
ATOM 662 N N . TRP A 1 83 ? 11.612 1.108 3.197 1.00 67.50 83 TRP A N 1
ATOM 663 C CA . TRP A 1 83 ? 10.561 1.169 4.189 1.00 67.50 83 TRP A CA 1
ATOM 664 C C . TRP A 1 83 ? 11.070 0.903 5.604 1.00 67.50 83 TRP A C 1
ATOM 666 O O . TRP A 1 83 ? 10.320 1.200 6.527 1.00 67.50 83 TRP A O 1
ATOM 676 N N . GLU A 1 84 ? 12.283 0.366 5.808 1.00 57.72 84 GLU A N 1
ATOM 677 C CA . GLU A 1 84 ? 12.885 0.199 7.137 1.00 57.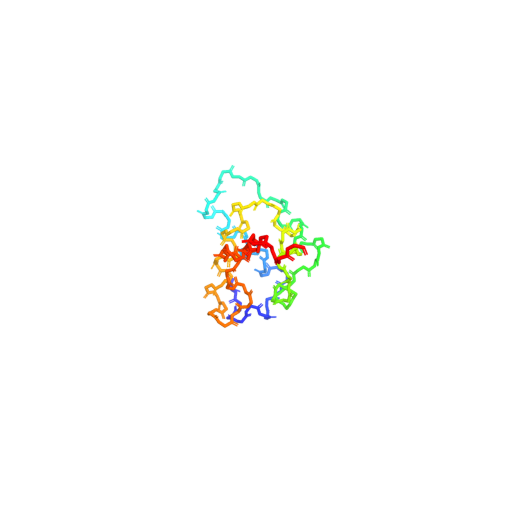72 84 GLU A CA 1
ATOM 678 C C . GLU A 1 84 ? 12.944 1.537 7.901 1.00 57.72 84 GLU A C 1
ATOM 680 O O . GLU A 1 84 ? 13.770 2.405 7.647 1.00 57.72 84 GLU A O 1
ATOM 685 N N . ALA A 1 85 ? 12.042 1.653 8.876 1.00 48.31 85 ALA A N 1
ATOM 686 C CA . ALA A 1 85 ? 12.056 2.593 9.988 1.00 48.31 85 ALA A CA 1
ATOM 687 C C . ALA A 1 85 ? 12.109 4.104 9.661 1.00 48.31 85 ALA A C 1
ATOM 689 O O . ALA A 1 85 ? 13.112 4.774 9.889 1.00 48.31 85 ALA A O 1
ATOM 690 N N . ASP A 1 86 ? 10.922 4.683 9.459 1.00 47.81 86 ASP A N 1
ATOM 691 C CA . ASP A 1 86 ? 10.588 6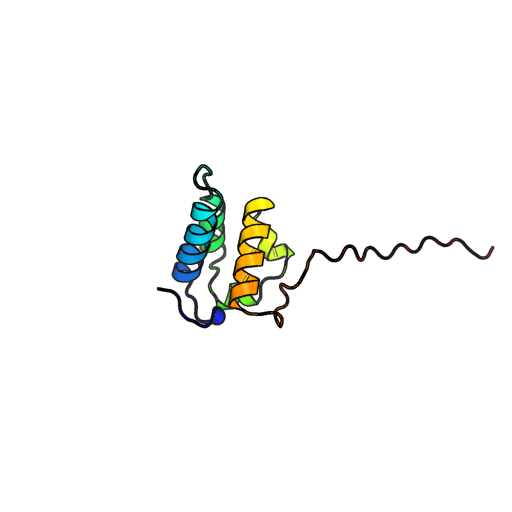.014 10.012 1.00 47.81 86 ASP A CA 1
ATOM 692 C C . ASP A 1 86 ? 10.325 5.950 11.548 1.00 47.81 86 ASP A C 1
ATOM 694 O O . ASP A 1 86 ? 9.644 6.782 12.139 1.00 47.81 86 ASP A O 1
ATOM 698 N N . GLU A 1 87 ? 10.858 4.923 12.228 1.00 43.97 87 GLU A N 1
ATOM 699 C CA . GLU A 1 87 ? 10.980 4.843 13.693 1.00 43.97 87 GLU A CA 1
ATOM 700 C C . GLU A 1 87 ? 12.446 5.029 14.129 1.00 43.97 87 GLU A C 1
ATOM 702 O O . GLU A 1 87 ? 12.913 4.420 15.089 1.00 43.97 87 GLU A O 1
ATOM 707 N N . SER A 1 88 ? 13.195 5.895 13.438 1.00 32.75 88 SER A N 1
ATOM 708 C CA . SER A 1 88 ? 14.428 6.465 13.982 1.00 32.75 88 SER A CA 1
ATOM 709 C C . SER A 1 88 ? 14.110 7.831 14.604 1.00 32.75 88 SER A C 1
ATOM 711 O O . SER A 1 88 ? 13.949 8.803 13.865 1.00 32.75 88 SER A O 1
ATOM 713 N N . PRO A 1 89 ? 14.068 7.980 15.944 1.00 43.75 89 PRO A N 1
ATOM 714 C CA . PRO A 1 89 ? 14.167 9.287 16.577 1.00 43.75 89 PRO A CA 1
ATOM 715 C C . PRO A 1 89 ? 15.618 9.767 16.450 1.00 43.75 89 PRO A C 1
ATOM 717 O O . PRO A 1 89 ? 16.334 9.896 17.433 1.00 43.75 89 PRO A O 1
ATOM 720 N N . ASN A 1 90 ? 16.078 10.021 15.228 1.00 42.88 90 ASN A N 1
ATOM 721 C CA . ASN A 1 90 ? 17.327 10.727 14.974 1.00 42.88 90 ASN A CA 1
ATOM 722 C C . ASN A 1 90 ? 17.011 12.185 14.628 1.00 42.88 90 ASN A C 1
ATOM 724 O O . ASN A 1 90 ? 17.508 12.753 13.658 1.00 42.88 90 ASN A O 1
ATOM 728 N N . LEU A 1 91 ? 16.218 12.823 15.498 1.00 41.09 91 LEU A N 1
ATOM 729 C CA . LEU A 1 91 ? 16.497 14.208 15.851 1.00 41.09 91 LEU A CA 1
ATOM 730 C C . LEU A 1 91 ? 17.949 14.219 16.327 1.00 41.09 91 LEU A C 1
ATOM 732 O O . LEU A 1 91 ? 18.242 13.767 17.428 1.00 41.09 91 LEU A O 1
ATOM 736 N N . LYS A 1 92 ? 18.874 14.722 15.512 1.00 35.41 92 LYS A N 1
ATOM 737 C CA . LYS A 1 92 ? 20.090 15.283 16.093 1.00 35.41 92 LYS A CA 1
ATOM 738 C C . LYS A 1 92 ? 19.648 16.538 16.846 1.00 35.41 92 LYS A C 1
ATOM 740 O O . LYS A 1 92 ? 19.212 17.477 16.179 1.00 35.41 92 LYS A O 1
ATOM 745 N N . PRO A 1 93 ? 19.762 16.632 18.180 1.00 49.03 93 PRO A N 1
ATOM 746 C CA . PRO A 1 93 ? 19.959 17.942 18.758 1.00 49.03 93 PRO A CA 1
ATOM 747 C C . PRO A 1 93 ? 21.398 18.360 18.427 1.00 49.03 93 PRO A C 1
ATOM 749 O O . PRO A 1 93 ? 22.331 17.584 18.636 1.00 49.03 93 PRO A O 1
ATOM 752 N N . PRO A 1 94 ? 21.620 19.597 17.982 1.00 47.78 94 PRO A N 1
ATOM 753 C CA . PRO A 1 94 ? 22.794 20.304 18.432 1.00 47.78 94 PRO A CA 1
ATOM 754 C C . PRO A 1 94 ? 22.290 21.422 19.331 1.00 47.78 94 PRO A C 1
ATOM 756 O O . PRO A 1 94 ? 22.076 22.551 18.900 1.00 47.78 94 PRO A O 1
ATOM 759 N N . VAL A 1 95 ? 22.084 21.102 20.606 1.00 57.66 95 VAL A N 1
ATOM 760 C CA . VAL A 1 95 ? 22.400 22.105 21.615 1.00 57.66 95 VAL A CA 1
ATOM 761 C C . VAL A 1 95 ? 23.850 21.845 21.977 1.00 57.66 95 VAL A C 1
ATOM 763 O O . VAL A 1 95 ? 24.134 20.919 22.724 1.00 57.66 95 VAL A O 1
ATOM 766 N N . ASP A 1 96 ? 24.752 22.669 21.455 1.00 53.16 96 ASP A N 1
ATOM 767 C CA . ASP A 1 96 ? 25.674 23.315 22.374 1.00 53.16 96 ASP A CA 1
ATOM 768 C C . ASP A 1 96 ? 25.983 24.743 21.924 1.00 53.16 96 ASP A C 1
ATOM 770 O O . ASP A 1 96 ? 26.180 25.041 20.745 1.00 53.16 96 ASP A O 1
ATOM 774 N N . LYS A 1 97 ? 25.951 25.631 22.912 1.00 64.31 97 LYS A N 1
ATOM 775 C CA . LYS A 1 97 ? 26.350 27.023 22.826 1.00 64.31 97 LYS A CA 1
ATOM 776 C C . LYS A 1 97 ? 27.872 27.087 22.964 1.00 64.31 97 LYS A C 1
ATOM 778 O O . LYS A 1 97 ? 28.410 26.636 23.966 1.00 64.31 97 LYS A O 1
ATOM 783 N N . GLY A 1 98 ? 28.543 27.795 22.057 1.00 41.31 98 GLY A N 1
ATOM 784 C CA . GLY A 1 98 ? 29.855 28.404 22.322 1.00 41.31 98 GLY A CA 1
ATOM 785 C C . GLY A 1 98 ? 30.850 28.314 21.159 1.00 41.31 98 GLY A C 1
ATOM 786 O O . GLY A 1 98 ? 30.674 27.463 20.291 1.00 41.31 98 GLY A O 1
ATOM 787 N N . PRO A 1 99 ? 31.908 29.153 21.132 1.00 50.06 99 PRO A N 1
ATOM 788 C CA . PRO A 1 99 ? 32.345 30.106 22.157 1.00 50.06 99 PRO A CA 1
ATOM 789 C C . PRO A 1 99 ? 32.187 31.584 21.728 1.00 50.06 99 PRO A C 1
ATOM 791 O O . PRO A 1 99 ? 32.340 31.891 20.557 1.00 50.06 99 PRO A O 1
ATOM 794 N N . ARG A 1 100 ? 31.901 32.448 22.716 1.00 52.41 100 ARG A N 1
ATOM 795 C CA . ARG A 1 100 ? 31.908 33.934 22.723 1.00 52.41 100 ARG A CA 1
ATOM 796 C C . ARG A 1 100 ? 31.738 34.687 21.399 1.00 52.41 100 ARG A C 1
ATOM 798 O O . ARG A 1 100 ? 32.723 34.774 20.638 1.00 52.41 100 ARG A O 1
#

Secondary structure (DSSP, 8-state):
---SSGGG--HHHHHHHHHHHHHHH-TTS--HHHHHHHHHTT--HHHHTT--HHHHHHHS-SHHHHHHHHHHHHHHH-TTSTTS-S--------------

Foldseek 3Di:
DADLQLLPFFLVNVLVVLCVQCCVVPVPDDPVQLNVLSVVVRDGSNNVQVDDPVVLCVSVVDPVSSVSVLVVVCVSVDPVGPSPDPPDPPPDDPPDDDDD